Protein AF-A0A1L5PSQ4-F1 (afdb_monomer)

Solvent-accessible surface area (backbone atoms only — not comparable to full-atom values): 5199 Å² total; per-residue (Å²): 50,40,40,30,34,71,90,68,54,73,47,84,41,85,74,57,72,76,42,80,46,80,39,81,88,82,70,43,79,47,75,43,68,77,85,89,76,69,87,87,56,66,68,68,47,78,43,87,67,85,73,89,54,90,89,56,75,82,76,82,76,78,79,84,78,75,79,77,80,79,78,80,80,131

Mean predicted aligned error: 8.93 Å

Nearest PDB structures (foldseek):
  7zd6-assembly1_5  TM=2.571E-01  e=4.778E+00  Ovis aries
  7odt-assembly1_a  TM=2.496E-01  e=4.197E+00  Homo sapiens

Secondary structure (DSSP, 8-state):
-EEEETTS-EEE----EEEEEEETTTTEEEEEE-----TTS-EEEEE----SSTTS-S-PPPP-----------

pLDDT: mean 84.84, std 13.45, range [47.12, 97.38]

Radius of gyration: 19.31 Å; Cα contacts (8 Å, |Δi|>4): 73; chains: 1; bounding box: 48×37×56 Å

Structure (mmCIF, N/CA/C/O backbone):
data_AF-A0A1L5PSQ4-F1
#
_entry.id   AF-A0A1L5PSQ4-F1
#
loop_
_atom_site.group_PDB
_atom_site.id
_atom_site.type_symbol
_atom_site.label_atom_id
_atom_site.label_alt_id
_atom_site.label_comp_id
_atom_site.label_asym_id
_atom_site.label_entity_id
_atom_site.label_seq_id
_atom_site.pdbx_PDB_ins_code
_atom_site.Cartn_x
_atom_site.Cartn_y
_atom_site.Cartn_z
_atom_site.occupancy
_atom_site.B_iso_or_equiv
_atom_site.auth_seq_id
_atom_site.auth_comp_id
_atom_site.auth_asym_id
_atom_site.auth_atom_id
_atom_site.pdbx_PDB_model_num
ATOM 1 N N . MET A 1 1 ? 5.458 3.102 2.163 1.00 88.06 1 MET A N 1
ATOM 2 C CA . MET A 1 1 ? 6.708 2.316 2.281 1.00 88.06 1 MET A CA 1
ATOM 3 C C . MET A 1 1 ? 7.549 2.566 1.044 1.00 88.06 1 MET A C 1
ATOM 5 O O . MET A 1 1 ? 6.983 2.758 -0.024 1.00 88.06 1 MET A O 1
ATOM 9 N N . LEU A 1 2 ? 8.874 2.593 1.164 1.00 92.19 2 LEU A N 1
ATOM 10 C CA . LEU A 1 2 ? 9.772 2.735 0.018 1.00 92.19 2 LEU A CA 1
ATOM 11 C C . LEU A 1 2 ? 10.647 1.490 -0.103 1.00 92.19 2 LEU A C 1
ATOM 13 O O . LEU A 1 2 ? 11.452 1.210 0.785 1.00 92.19 2 LEU A O 1
ATOM 17 N N . LEU A 1 3 ? 10.484 0.760 -1.203 1.00 92.81 3 LEU A N 1
ATOM 18 C CA . LEU A 1 3 ? 11.319 -0.381 -1.544 1.00 92.81 3 LEU A CA 1
ATOM 19 C C . LEU A 1 3 ? 12.507 0.090 -2.382 1.00 92.81 3 LEU A C 1
ATOM 21 O O . LEU A 1 3 ? 12.323 0.773 -3.390 1.00 92.81 3 LEU A O 1
ATOM 25 N N . ARG A 1 4 ? 13.721 -0.285 -1.979 1.00 92.62 4 ARG A N 1
ATOM 26 C CA . ARG A 1 4 ? 14.958 0.019 -2.703 1.00 92.62 4 ARG A CA 1
ATOM 27 C C . ARG A 1 4 ? 15.609 -1.272 -3.157 1.00 92.62 4 ARG A C 1
ATOM 29 O O . ARG A 1 4 ? 16.026 -2.088 -2.334 1.00 92.62 4 ARG A O 1
ATOM 36 N N . MET A 1 5 ? 15.706 -1.428 -4.467 1.00 94.00 5 MET A N 1
ATOM 37 C CA . MET A 1 5 ? 16.357 -2.567 -5.101 1.00 94.00 5 MET A CA 1
ATOM 38 C C . MET A 1 5 ? 17.874 -2.358 -5.154 1.00 94.00 5 MET A C 1
ATOM 40 O O . MET A 1 5 ? 18.368 -1.226 -5.074 1.00 94.00 5 MET A O 1
ATOM 44 N N . THR A 1 6 ? 18.631 -3.444 -5.286 1.00 94.31 6 THR A N 1
ATOM 45 C CA . THR A 1 6 ? 20.100 -3.395 -5.420 1.00 94.31 6 THR A CA 1
ATOM 46 C C . THR A 1 6 ? 20.548 -2.635 -6.671 1.00 94.31 6 THR A C 1
ATOM 48 O O . THR A 1 6 ? 21.535 -1.907 -6.621 1.00 94.31 6 THR A O 1
ATOM 51 N N . ASN A 1 7 ? 19.773 -2.713 -7.756 1.00 92.06 7 ASN A N 1
ATOM 52 C CA . ASN A 1 7 ? 20.003 -1.998 -9.016 1.00 92.06 7 ASN A CA 1
ATOM 53 C C . ASN A 1 7 ? 19.705 -0.481 -8.956 1.00 92.06 7 ASN A C 1
ATOM 55 O O . ASN A 1 7 ? 19.843 0.215 -9.959 1.00 92.06 7 ASN A O 1
ATOM 59 N N . GLY A 1 8 ? 19.275 0.040 -7.802 1.00 90.94 8 GLY A N 1
ATOM 60 C CA . GLY A 1 8 ? 18.969 1.457 -7.603 1.00 90.94 8 GLY A CA 1
ATOM 61 C C . GLY A 1 8 ? 17.521 1.859 -7.896 1.00 90.94 8 GLY A C 1
ATOM 62 O O . GLY A 1 8 ? 17.155 3.001 -7.612 1.00 90.94 8 GLY A O 1
ATOM 63 N N . VAL A 1 9 ? 16.675 0.948 -8.391 1.00 91.88 9 VAL A N 1
ATOM 64 C CA . VAL A 1 9 ? 15.239 1.205 -8.566 1.00 91.88 9 VAL A CA 1
ATOM 65 C C . VAL A 1 9 ? 14.583 1.450 -7.204 1.00 91.88 9 VAL A C 1
ATOM 67 O O . VAL A 1 9 ? 14.823 0.733 -6.227 1.00 91.88 9 VAL A O 1
ATOM 70 N N . MET A 1 10 ? 13.740 2.483 -7.146 1.00 91.62 10 MET A N 1
ATOM 71 C CA . MET A 1 10 ? 12.958 2.847 -5.967 1.00 91.62 10 MET A CA 1
ATOM 72 C C . MET A 1 10 ? 11.469 2.737 -6.280 1.00 91.62 10 MET A C 1
ATOM 74 O O . MET A 1 10 ? 10.968 3.458 -7.143 1.00 91.62 10 MET A O 1
ATOM 78 N N . LEU A 1 11 ? 10.764 1.869 -5.557 1.00 89.19 11 LEU A N 1
ATOM 79 C CA . LEU A 1 11 ? 9.336 1.626 -5.746 1.00 89.19 11 LEU A CA 1
ATOM 80 C C . LEU A 1 11 ? 8.557 2.112 -4.516 1.00 89.19 11 LEU A C 1
ATOM 82 O O . LEU A 1 11 ? 8.770 1.589 -3.415 1.00 89.19 11 LEU A O 1
ATOM 86 N N . PRO A 1 12 ? 7.667 3.112 -4.660 1.00 88.62 12 PRO A N 1
ATOM 87 C CA . PRO A 1 12 ? 6.744 3.462 -3.594 1.00 88.62 12 PRO A CA 1
ATOM 88 C C . PRO A 1 12 ? 5.694 2.354 -3.466 1.00 88.62 12 PRO A C 1
ATOM 90 O O . PRO A 1 12 ? 4.974 2.049 -4.413 1.00 88.62 12 PRO A O 1
ATOM 93 N N . LEU A 1 13 ? 5.616 1.753 -2.283 1.00 87.94 13 LEU A N 1
ATOM 94 C CA . LEU A 1 13 ? 4.602 0.766 -1.933 1.00 87.94 13 LEU A CA 1
ATOM 95 C C . LEU A 1 13 ? 3.580 1.391 -0.976 1.00 87.94 13 LEU A C 1
ATOM 97 O O . LEU A 1 13 ? 3.985 2.101 -0.038 1.00 87.94 13 LEU A O 1
ATOM 101 N N . PRO A 1 14 ? 2.275 1.111 -1.152 1.00 86.06 14 PRO A N 1
ATOM 102 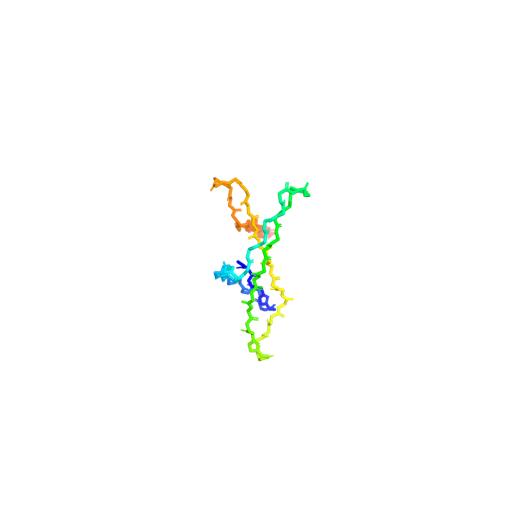C CA . PRO A 1 14 ? 1.257 1.506 -0.189 1.00 86.06 14 PRO A CA 1
ATOM 103 C C . PRO A 1 14 ? 1.618 1.017 1.217 1.00 86.06 14 PRO A C 1
ATOM 105 O O . PRO A 1 14 ? 2.027 -0.127 1.410 1.00 86.06 14 PRO A O 1
ATOM 108 N N . MET A 1 15 ? 1.481 1.890 2.213 1.00 86.94 15 MET A N 1
ATOM 109 C CA . MET A 1 15 ? 1.573 1.496 3.618 1.00 86.94 15 MET A CA 1
ATOM 110 C C . MET A 1 15 ? 0.206 1.014 4.079 1.00 86.94 15 MET A C 1
ATOM 112 O O . MET A 1 15 ? -0.579 1.775 4.630 1.00 86.94 15 MET A O 1
ATOM 116 N N . LEU A 1 16 ? -0.085 -0.257 3.812 1.00 89.31 16 LEU A N 1
ATOM 117 C CA . LEU A 1 16 ? -1.309 -0.885 4.292 1.00 89.31 16 LEU A CA 1
ATOM 118 C C . LEU A 1 16 ? -1.142 -1.191 5.782 1.00 89.31 16 LEU A C 1
ATOM 120 O O . LEU A 1 16 ? -0.407 -2.104 6.169 1.00 89.31 16 LEU A O 1
ATOM 124 N N . THR A 1 17 ? -1.755 -0.358 6.621 1.00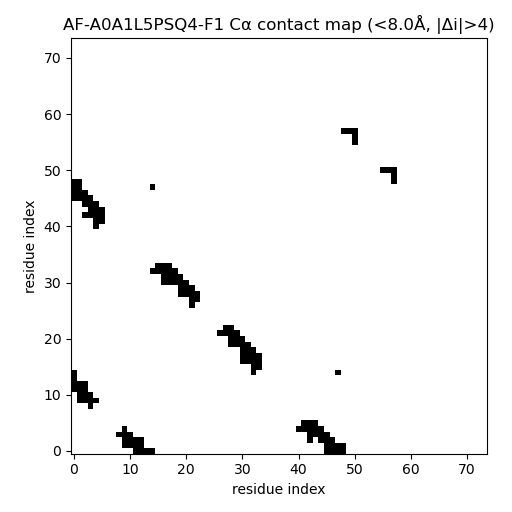 91.88 17 THR A N 1
ATOM 125 C CA . THR A 1 17 ? -1.786 -0.574 8.066 1.00 91.88 17 THR A CA 1
ATOM 126 C C . THR A 1 17 ? -2.754 -1.702 8.365 1.00 91.88 17 THR A C 1
ATOM 128 O O . THR A 1 17 ? -3.946 -1.610 8.094 1.00 91.88 17 THR A O 1
ATOM 131 N N . ASP A 1 18 ? -2.222 -2.768 8.938 1.00 92.75 18 ASP A N 1
ATOM 132 C CA . ASP A 1 18 ? -3.001 -3.931 9.335 1.00 92.75 18 ASP A CA 1
ATOM 133 C C . ASP A 1 18 ? -3.514 -3.787 10.775 1.00 92.75 18 ASP A C 1
ATOM 135 O O . ASP A 1 18 ? -4.637 -4.178 11.086 1.00 92.75 18 ASP A O 1
ATOM 139 N N . ARG A 1 19 ? -2.710 -3.182 11.658 1.00 94.38 19 ARG A N 1
ATOM 140 C CA . ARG A 1 19 ? -3.082 -2.970 13.057 1.00 94.38 19 ARG A CA 1
ATOM 141 C C . ARG A 1 19 ? -2.666 -1.586 13.528 1.00 94.38 19 ARG A C 1
ATOM 143 O O . ARG A 1 19 ? -1.515 -1.190 13.353 1.00 94.38 19 ARG A O 1
ATOM 150 N N . LEU A 1 20 ? -3.596 -0.892 14.173 1.00 94.75 20 L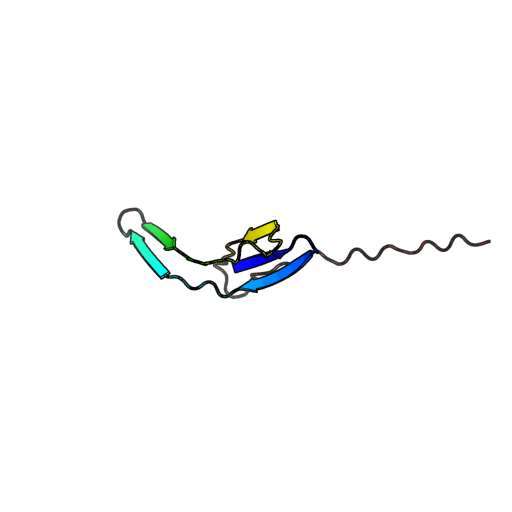EU A N 1
ATOM 151 C CA . LEU A 1 20 ? -3.361 0.351 14.899 1.00 94.75 20 LEU A CA 1
ATOM 152 C C . LEU A 1 20 ? -3.702 0.113 16.372 1.00 94.75 20 LEU A C 1
ATOM 154 O O . LEU A 1 20 ? -4.808 -0.318 16.691 1.00 94.75 20 LEU A O 1
ATOM 158 N N . ARG A 1 21 ? -2.749 0.378 17.264 1.00 96.06 21 ARG A N 1
ATOM 159 C CA . ARG A 1 21 ? -2.964 0.384 18.712 1.00 96.06 21 ARG A CA 1
ATOM 160 C C . ARG A 1 21 ? -2.791 1.805 19.220 1.00 96.06 21 ARG A C 1
ATOM 162 O O . ARG A 1 21 ? -1.760 2.424 18.961 1.00 96.06 21 ARG A O 1
ATOM 169 N N . ILE A 1 22 ? -3.791 2.275 19.952 1.00 97.38 22 ILE A N 1
ATOM 170 C CA . ILE A 1 22 ? -3.773 3.560 20.639 1.00 97.38 22 ILE A CA 1
ATOM 171 C C . ILE A 1 22 ? -3.681 3.259 22.125 1.00 97.38 22 ILE A C 1
ATOM 173 O O . ILE A 1 22 ? -4.505 2.522 22.662 1.00 97.38 22 ILE A O 1
ATOM 177 N N . ASP A 1 23 ? -2.649 3.790 22.754 1.00 96.25 23 ASP A N 1
ATOM 178 C CA . ASP A 1 23 ? -2.457 3.738 24.191 1.00 96.25 23 ASP A CA 1
ATOM 179 C C . ASP A 1 23 ? -2.658 5.148 24.732 1.00 96.25 23 ASP A C 1
ATOM 181 O O . ASP A 1 23 ? -1.831 6.032 24.499 1.00 96.25 23 ASP A O 1
ATOM 185 N N . THR A 1 24 ? -3.798 5.381 25.374 1.00 96.31 24 THR A N 1
ATOM 186 C CA . THR A 1 24 ? -4.169 6.711 25.868 1.00 96.31 24 THR A CA 1
ATOM 187 C C . THR A 1 24 ? -3.510 7.048 27.197 1.00 96.31 24 THR A C 1
ATOM 189 O O . THR A 1 24 ? -3.367 8.227 27.501 1.00 96.31 24 THR A O 1
ATOM 192 N N . ASP A 1 25 ? -3.061 6.042 27.950 1.00 97.12 25 ASP A N 1
ATOM 193 C CA . ASP A 1 25 ? -2.388 6.243 29.234 1.00 97.12 25 ASP A CA 1
ATOM 194 C C . ASP A 1 25 ? -0.914 6.591 29.005 1.00 97.12 25 ASP A C 1
ATOM 196 O O . ASP A 1 25 ? -0.407 7.574 29.543 1.00 97.12 25 ASP A O 1
ATOM 200 N N . ALA A 1 26 ? -0.229 5.837 28.138 1.00 96.06 26 ALA A N 1
ATOM 201 C CA . ALA A 1 26 ? 1.153 6.122 27.748 1.00 96.06 26 ALA A CA 1
ATOM 202 C C . ALA A 1 26 ? 1.272 7.201 26.653 1.00 96.06 26 ALA A C 1
ATOM 204 O O . ALA A 1 26 ? 2.385 7.595 26.306 1.00 96.06 26 ALA A O 1
ATOM 205 N N . MET A 1 27 ? 0.150 7.659 26.083 1.00 95.62 27 MET A N 1
ATOM 206 C CA . MET A 1 27 ? 0.088 8.580 24.940 1.00 95.62 27 MET A CA 1
ATOM 207 C C . MET A 1 27 ? 0.937 8.094 23.750 1.00 95.62 27 MET A C 1
ATOM 209 O O . MET A 1 27 ? 1.741 8.832 23.179 1.00 95.62 27 MET A O 1
ATOM 213 N N . THR A 1 28 ? 0.781 6.820 23.375 1.00 95.00 28 THR A N 1
ATOM 214 C CA . THR A 1 28 ? 1.539 6.220 22.265 1.00 95.00 28 THR A CA 1
ATOM 215 C C . THR A 1 28 ? 0.640 5.639 21.185 1.00 95.00 28 THR A C 1
ATOM 217 O O . THR A 1 28 ? -0.435 5.096 21.442 1.00 95.00 28 THR A O 1
ATOM 220 N N . LEU A 1 29 ? 1.119 5.725 19.944 1.00 93.50 29 LEU A N 1
ATOM 221 C CA . LEU A 1 29 ? 0.522 5.075 18.784 1.00 93.50 29 LEU A CA 1
ATOM 222 C C . LEU A 1 29 ? 1.479 4.000 18.276 1.00 93.50 29 LEU A C 1
ATOM 224 O O . LEU A 1 29 ? 2.650 4.267 18.017 1.00 93.50 29 LEU A O 1
ATOM 228 N N . SER A 1 30 ? 0.986 2.773 18.122 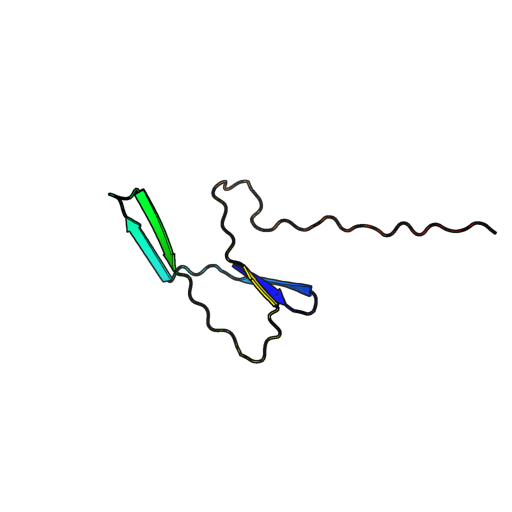1.00 94.31 30 SER A N 1
ATOM 229 C CA . SER A 1 30 ? 1.736 1.680 17.500 1.00 94.31 30 SER A CA 1
ATOM 230 C C . SER A 1 30 ? 1.028 1.237 16.225 1.00 94.31 30 SER A C 1
ATOM 232 O O . SER A 1 30 ? -0.147 0.875 16.261 1.00 94.31 30 SER A O 1
ATOM 234 N N . MET A 1 31 ? 1.745 1.240 15.102 1.00 93.25 31 MET A N 1
ATOM 235 C CA . MET A 1 31 ? 1.216 0.817 13.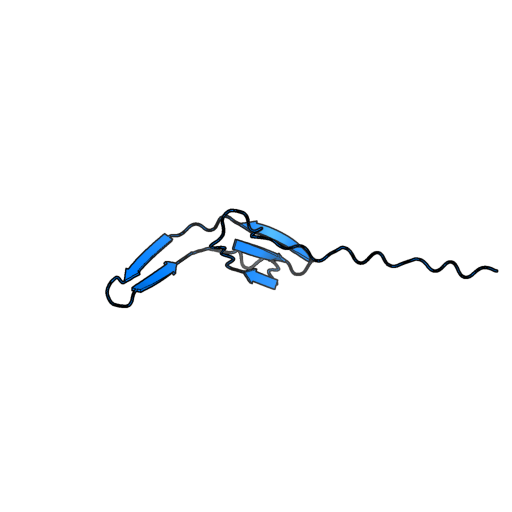806 1.00 93.25 31 MET A CA 1
ATOM 236 C C . MET A 1 31 ? 1.998 -0.374 13.271 1.00 93.25 31 MET A C 1
ATOM 238 O O . MET A 1 31 ? 3.220 -0.320 13.128 1.00 93.25 31 MET A O 1
ATOM 242 N N . THR A 1 32 ? 1.284 -1.434 12.917 1.00 93.44 32 THR A N 1
ATOM 243 C CA . THR A 1 32 ? 1.855 -2.621 12.285 1.00 93.44 32 THR A CA 1
ATOM 244 C C . THR A 1 32 ? 1.488 -2.639 10.810 1.00 93.44 32 THR A C 1
ATOM 246 O O . THR A 1 32 ? 0.316 -2.569 10.438 1.00 93.44 32 THR A O 1
ATOM 249 N N . HIS A 1 33 ? 2.512 -2.764 9.971 1.00 91.81 33 HIS A N 1
ATOM 250 C CA . HIS A 1 33 ? 2.392 -2.909 8.525 1.00 91.81 33 HIS A CA 1
ATOM 251 C C . HIS A 1 33 ? 2.976 -4.266 8.151 1.00 91.81 33 HIS A C 1
ATOM 253 O O . HIS A 1 33 ? 4.102 -4.575 8.546 1.00 91.81 33 HIS A O 1
ATOM 259 N N . ARG A 1 34 ? 2.216 -5.082 7.418 1.00 91.56 34 ARG A N 1
ATOM 260 C CA . ARG A 1 34 ? 2.651 -6.419 6.999 1.00 91.56 34 ARG A CA 1
ATOM 261 C C . ARG A 1 34 ? 2.796 -6.468 5.487 1.00 91.56 34 ARG A C 1
ATOM 263 O O . ARG A 1 34 ? 1.949 -5.956 4.763 1.00 91.56 34 ARG A O 1
ATOM 270 N N . ILE A 1 35 ? 3.867 -7.098 5.021 1.00 89.00 35 ILE A N 1
ATOM 271 C CA . ILE A 1 35 ? 4.122 -7.320 3.601 1.00 89.00 35 ILE A CA 1
ATOM 272 C C . ILE A 1 35 ? 4.781 -8.683 3.409 1.00 89.00 35 ILE A C 1
ATOM 274 O O . ILE A 1 35 ? 5.663 -9.068 4.177 1.00 89.00 35 ILE A O 1
ATOM 278 N N . SER A 1 36 ? 4.350 -9.401 2.377 1.00 90.00 36 SER A N 1
ATOM 279 C CA . SER A 1 36 ? 4.982 -10.634 1.915 1.00 90.00 36 SER A CA 1
ATOM 280 C C . SER A 1 36 ? 5.771 -10.322 0.653 1.00 90.00 36 SER A C 1
ATOM 282 O O . SER A 1 36 ? 5.228 -9.766 -0.300 1.00 90.00 36 SER A O 1
ATOM 284 N N . LEU A 1 37 ? 7.057 -10.654 0.657 1.00 88.81 37 LEU A N 1
ATOM 285 C CA . LEU A 1 37 ? 7.968 -10.367 -0.444 1.00 88.81 37 LEU A CA 1
ATOM 286 C C . LEU A 1 37 ? 8.475 -11.687 -1.034 1.00 88.81 37 LEU A C 1
ATOM 288 O O . LEU A 1 37 ? 8.913 -12.548 -0.268 1.00 88.81 37 LEU A O 1
ATOM 292 N N . PRO A 1 38 ? 8.435 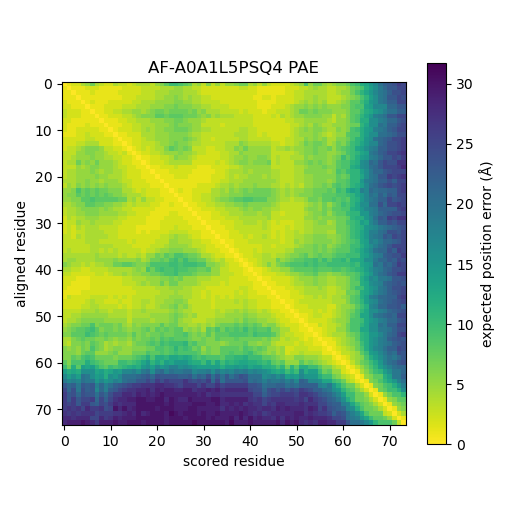-11.862 -2.367 1.00 90.00 38 PRO A N 1
ATOM 293 C CA . PRO A 1 38 ? 9.118 -12.968 -3.023 1.00 90.00 38 PRO A CA 1
ATOM 294 C C . PRO A 1 38 ? 10.610 -12.979 -2.681 1.00 90.00 38 PRO A C 1
ATOM 296 O O . PRO A 1 38 ? 11.275 -11.946 -2.768 1.00 90.00 38 PRO A O 1
ATOM 299 N N . SER A 1 39 ? 11.150 -14.153 -2.354 1.00 87.12 39 SER A N 1
ATOM 300 C CA . SER A 1 39 ? 12.583 -14.331 -2.071 1.00 87.12 39 SER A CA 1
ATOM 301 C C . SER A 1 39 ? 13.478 -14.085 -3.289 1.00 87.12 39 SER A C 1
ATOM 303 O O . SER A 1 39 ? 14.673 -13.869 -3.131 1.00 87.12 39 SER A O 1
ATOM 305 N N . SER A 1 40 ? 12.907 -14.100 -4.495 1.00 92.00 40 SER A N 1
ATOM 306 C CA . SER A 1 40 ? 13.60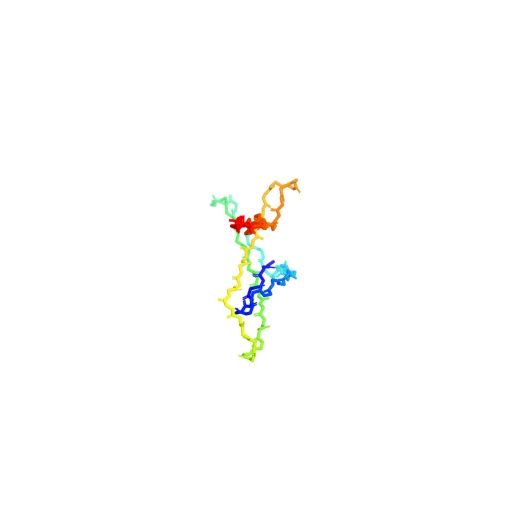5 -13.850 -5.758 1.00 92.00 40 SER A CA 1
ATOM 307 C C . SER A 1 40 ? 13.834 -12.367 -6.067 1.00 92.00 40 SER A C 1
ATOM 309 O O . SER A 1 40 ? 14.414 -12.053 -7.102 1.00 92.00 40 SER A O 1
ATOM 311 N N . LEU A 1 41 ? 13.319 -11.441 -5.250 1.00 89.19 41 LEU A N 1
ATOM 312 C CA . LEU A 1 41 ? 13.540 -10.012 -5.458 1.00 89.19 41 LEU A CA 1
ATOM 313 C C . LEU A 1 41 ? 14.853 -9.577 -4.807 1.00 89.19 41 LEU A C 1
ATOM 315 O O . LEU A 1 41 ? 15.030 -9.727 -3.598 1.00 89.19 41 LEU A O 1
ATOM 319 N N . ASP A 1 42 ? 15.710 -8.917 -5.585 1.00 92.56 42 ASP A N 1
ATOM 320 C CA . ASP A 1 42 ? 16.950 -8.311 -5.093 1.00 92.56 42 ASP A CA 1
ATOM 321 C C . ASP A 1 42 ? 16.678 -6.999 -4.341 1.00 92.56 42 ASP A C 1
ATOM 323 O O . ASP A 1 42 ? 16.937 -5.878 -4.803 1.00 92.56 42 ASP A O 1
ATOM 327 N N . ILE A 1 43 ? 16.101 -7.145 -3.153 1.00 93.06 43 ILE A N 1
ATOM 328 C CA . ILE A 1 43 ? 15.748 -6.048 -2.261 1.00 93.06 43 ILE A CA 1
ATOM 329 C C . ILE A 1 43 ? 16.957 -5.702 -1.407 1.00 93.06 43 ILE A C 1
ATOM 331 O O . ILE A 1 43 ? 17.466 -6.524 -0.652 1.00 93.06 43 ILE A O 1
ATOM 335 N N . ARG A 1 44 ? 17.382 -4.442 -1.475 1.00 93.06 44 ARG A N 1
ATOM 336 C CA . ARG A 1 44 ? 18.445 -3.926 -0.615 1.00 93.06 44 ARG A CA 1
ATOM 337 C C . ARG A 1 44 ? 17.888 -3.424 0.713 1.00 93.06 44 ARG A C 1
ATOM 339 O O . ARG A 1 44 ? 18.456 -3.702 1.762 1.00 93.06 44 ARG A O 1
ATOM 346 N N . VAL A 1 45 ? 16.829 -2.615 0.659 1.00 92.94 45 VAL A N 1
ATOM 347 C CA . VAL A 1 45 ? 16.238 -1.965 1.838 1.00 92.94 45 VAL A CA 1
ATOM 348 C C . VAL A 1 45 ? 14.734 -1.804 1.639 1.00 92.94 45 VAL A C 1
ATOM 350 O O . VAL A 1 45 ? 14.279 -1.464 0.545 1.00 92.94 45 VAL A O 1
ATOM 353 N N . LEU A 1 46 ? 13.975 -1.981 2.718 1.00 92.38 46 LEU A N 1
ATOM 354 C CA . LEU A 1 46 ? 12.579 -1.579 2.811 1.00 92.38 46 LEU A CA 1
ATOM 355 C C . LEU A 1 46 ? 12.425 -0.561 3.946 1.00 92.38 46 LEU A C 1
ATOM 357 O O . LEU A 1 46 ? 12.687 -0.870 5.104 1.00 92.38 46 LEU A O 1
ATOM 361 N N . GLU A 1 47 ? 12.004 0.655 3.610 1.00 91.69 47 GLU A N 1
ATO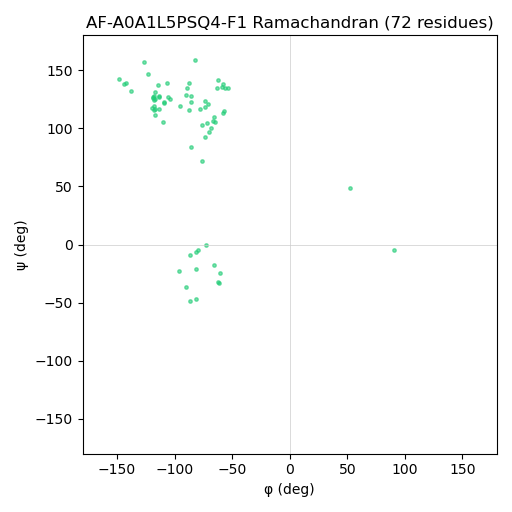M 362 C CA . GLU A 1 47 ? 11.882 1.760 4.563 1.00 91.69 47 GLU A CA 1
ATOM 363 C C . GLU A 1 47 ? 10.402 2.080 4.822 1.00 91.69 47 GLU A C 1
ATOM 365 O O . GLU A 1 47 ? 9.645 2.428 3.905 1.00 91.69 47 GLU A O 1
ATOM 370 N N . ALA A 1 48 ? 9.978 1.997 6.085 1.00 89.94 48 ALA A N 1
ATOM 371 C CA . ALA A 1 48 ? 8.731 2.610 6.528 1.00 89.94 48 ALA A CA 1
ATOM 372 C C . ALA A 1 48 ? 8.982 4.112 6.698 1.00 89.94 48 ALA A C 1
ATOM 374 O O . ALA A 1 48 ? 9.820 4.522 7.497 1.00 89.94 48 ALA A O 1
ATOM 375 N N . ARG A 1 49 ? 8.290 4.928 5.903 1.00 87.94 49 ARG A N 1
ATOM 376 C CA . ARG A 1 49 ? 8.428 6.384 5.922 1.00 87.94 49 ARG A CA 1
ATOM 377 C C . ARG A 1 49 ? 7.089 6.983 6.297 1.00 87.94 49 ARG A C 1
ATOM 379 O O . ARG A 1 49 ? 6.091 6.667 5.653 1.00 87.94 49 ARG A O 1
ATOM 386 N N . PHE A 1 50 ? 7.095 7.821 7.321 1.00 85.56 50 PHE A N 1
ATOM 387 C CA . PHE A 1 50 ? 5.946 8.599 7.749 1.00 85.56 50 PHE A CA 1
ATOM 388 C C . PHE A 1 50 ? 6.350 10.067 7.819 1.00 85.56 50 PHE A C 1
ATOM 390 O O . PHE A 1 50 ? 7.530 10.392 7.939 1.00 85.56 50 PHE A O 1
ATOM 397 N N . GLU A 1 51 ? 5.354 10.927 7.722 1.00 89.50 51 GLU A N 1
ATOM 398 C CA . GLU A 1 51 ? 5.491 12.363 7.871 1.00 89.50 51 GLU A CA 1
ATOM 399 C C . GLU A 1 51 ? 4.246 12.848 8.612 1.00 89.50 51 GLU A C 1
ATOM 401 O O . GLU A 1 51 ? 3.150 12.330 8.385 1.00 89.50 51 GLU A O 1
ATOM 406 N N . THR A 1 52 ? 4.424 13.778 9.544 1.00 87.81 52 THR A N 1
ATOM 407 C CA . THR A 1 52 ? 3.326 14.347 10.333 1.00 87.81 52 THR A CA 1
ATOM 408 C C . THR A 1 52 ? 2.832 15.660 9.740 1.00 87.81 52 THR A C 1
ATOM 410 O O . THR A 1 52 ? 1.677 16.019 9.962 1.00 87.81 52 THR A O 1
ATOM 413 N N . ASN A 1 53 ? 3.663 16.356 8.956 1.00 90.25 53 ASN A N 1
ATOM 414 C CA . ASN A 1 53 ? 3.257 17.539 8.207 1.00 90.25 53 ASN A CA 1
ATOM 415 C C . ASN A 1 53 ? 2.687 17.156 6.821 1.00 90.25 53 ASN A C 1
ATOM 417 O O . ASN A 1 53 ? 3.446 16.677 5.976 1.00 90.25 53 ASN A O 1
ATOM 421 N N . PRO A 1 54 ? 1.397 17.411 6.531 1.00 84.44 54 PRO A N 1
ATOM 422 C CA . PRO A 1 54 ? 0.796 17.062 5.240 1.00 84.44 54 PRO A CA 1
ATOM 423 C C . PRO A 1 54 ? 1.458 17.747 4.032 1.00 84.44 54 PRO A C 1
ATOM 425 O O . PRO A 1 54 ? 1.405 17.200 2.932 1.00 84.44 54 PRO A O 1
ATOM 428 N N . ASP A 1 55 ? 2.113 18.896 4.227 1.00 90.25 55 ASP A N 1
ATOM 429 C CA . ASP A 1 55 ? 2.776 19.652 3.156 1.00 90.25 55 ASP A CA 1
ATOM 430 C C . ASP A 1 55 ? 4.218 19.186 2.888 1.00 90.25 55 ASP A C 1
ATOM 432 O O . ASP A 1 55 ? 4.857 19.610 1.920 1.00 90.25 55 ASP A O 1
ATOM 436 N N . ALA A 1 56 ? 4.770 18.318 3.742 1.00 88.69 56 ALA A N 1
ATOM 437 C CA . ALA A 1 56 ? 6.140 17.848 3.605 1.00 88.69 56 ALA A CA 1
ATOM 438 C C . ALA A 1 56 ? 6.237 16.609 2.687 1.00 88.69 56 ALA A C 1
ATOM 440 O O . ALA A 1 56 ? 5.428 15.681 2.759 1.00 88.69 56 ALA A O 1
ATOM 441 N N . PRO A 1 57 ? 7.261 16.534 1.814 1.00 85.31 57 PRO A N 1
ATOM 442 C CA . PRO A 1 57 ? 7.403 15.412 0.898 1.00 85.31 57 PRO A CA 1
ATOM 443 C C . PRO A 1 57 ? 7.875 14.145 1.627 1.00 85.31 57 PRO A C 1
ATOM 445 O O . PRO A 1 57 ? 8.980 14.101 2.174 1.00 85.31 57 PRO A O 1
ATOM 448 N N . ILE A 1 58 ? 7.096 13.064 1.516 1.00 82.00 58 ILE A N 1
ATOM 449 C CA . ILE A 1 58 ? 7.435 11.728 2.054 1.00 82.00 58 ILE A CA 1
ATOM 450 C C . ILE A 1 58 ? 8.713 11.154 1.408 1.00 82.00 58 ILE A C 1
ATOM 452 O O . ILE A 1 58 ? 9.479 10.408 2.030 1.00 82.00 58 ILE A O 1
ATOM 456 N N . ILE A 1 59 ? 8.971 11.483 0.138 1.00 81.81 59 ILE A N 1
ATOM 457 C CA . ILE A 1 59 ? 10.153 11.021 -0.599 1.00 81.81 59 ILE A CA 1
ATOM 458 C C . ILE A 1 59 ? 11.018 12.218 -0.977 1.00 81.81 59 ILE A C 1
ATOM 460 O O . ILE A 1 59 ? 10.679 12.994 -1.865 1.00 81.81 59 ILE A O 1
ATOM 464 N N . ARG A 1 60 ? 12.193 12.312 -0.351 1.00 79.12 60 ARG A N 1
ATOM 465 C CA . ARG A 1 60 ? 13.240 13.269 -0.720 1.00 79.12 60 ARG A CA 1
ATOM 466 C C . ARG A 1 60 ? 14.228 12.587 -1.662 1.00 79.12 60 ARG A C 1
ATOM 468 O O . ARG A 1 60 ? 14.835 11.579 -1.298 1.00 79.12 60 ARG A O 1
ATOM 475 N N . ARG A 1 61 ? 14.363 13.106 -2.882 1.00 72.12 61 ARG A N 1
ATOM 476 C CA . ARG A 1 61 ? 15.394 12.669 -3.833 1.00 72.12 61 ARG A CA 1
ATOM 477 C C . ARG A 1 61 ? 16.641 13.513 -3.606 1.00 72.12 61 ARG A C 1
ATOM 479 O O . ARG A 1 61 ? 16.534 14.727 -3.466 1.00 72.12 61 ARG A O 1
ATOM 486 N N . ALA A 1 62 ? 17.810 12.878 -3.561 1.00 73.31 62 ALA A N 1
ATOM 487 C CA . ALA A 1 62 ? 19.057 13.632 -3.583 1.00 73.31 62 ALA A CA 1
ATOM 488 C C . ALA A 1 62 ? 19.153 14.398 -4.917 1.00 73.31 62 ALA A C 1
ATOM 490 O O . ALA A 1 62 ? 18.744 13.850 -5.948 1.00 73.31 62 ALA A O 1
ATOM 491 N N . PRO A 1 63 ? 19.666 15.640 -4.920 1.00 69.06 63 PRO A N 1
ATOM 492 C CA . PRO A 1 63 ? 19.885 16.372 -6.157 1.00 69.06 63 PRO A CA 1
ATOM 493 C C . PRO A 1 63 ? 20.818 15.574 -7.072 1.00 69.06 63 PRO A C 1
ATOM 495 O O . PRO A 1 63 ? 21.796 14.970 -6.620 1.00 69.06 63 PRO A O 1
ATOM 498 N N . HIS A 1 64 ? 20.499 15.551 -8.366 1.00 62.94 64 HIS A N 1
ATOM 499 C CA . HIS A 1 64 ? 21.366 14.943 -9.365 1.00 62.94 64 HIS A CA 1
ATOM 500 C C . HIS A 1 64 ? 22.659 15.760 -9.428 1.00 62.94 64 HIS A C 1
ATOM 502 O O . HIS A 1 64 ? 22.649 16.908 -9.864 1.00 62.94 64 HIS A O 1
ATOM 508 N N . ARG A 1 65 ? 23.771 15.197 -8.945 1.00 59.94 65 ARG A N 1
ATOM 509 C CA . ARG A 1 65 ? 25.083 15.838 -9.050 1.00 59.94 65 ARG A CA 1
ATOM 510 C C . ARG A 1 65 ? 25.529 15.708 -10.506 1.00 59.94 65 ARG A C 1
ATOM 512 O O . ARG A 1 65 ? 26.085 14.678 -10.882 1.00 59.94 65 ARG A O 1
ATOM 519 N N . SER A 1 66 ? 25.234 16.709 -11.333 1.00 52.56 66 SER A N 1
ATOM 520 C CA . SER A 1 66 ? 25.786 16.797 -12.683 1.00 52.56 66 SER A CA 1
ATOM 521 C C . SER A 1 66 ? 27.307 16.777 -12.566 1.00 52.56 66 SER A C 1
ATOM 523 O O . SER A 1 66 ? 27.900 17.664 -11.955 1.00 52.56 66 SER A O 1
ATOM 525 N N . ARG A 1 67 ? 27.947 15.729 -13.092 1.00 54.69 67 ARG A N 1
ATOM 526 C CA . ARG A 1 67 ? 29.395 15.746 -13.302 1.00 54.69 67 ARG A CA 1
ATOM 527 C C . ARG A 1 67 ? 29.659 16.817 -14.352 1.00 54.69 67 ARG A C 1
ATOM 529 O O . ARG A 1 67 ? 29.337 16.616 -15.518 1.00 54.69 67 ARG A O 1
ATOM 536 N N . GLU A 1 68 ? 30.182 17.959 -13.928 1.00 59.03 68 GLU A N 1
ATOM 537 C CA . GLU A 1 68 ? 30.711 18.965 -14.841 1.00 59.03 68 GLU A CA 1
ATOM 538 C C . GLU A 1 68 ? 31.807 18.303 -15.684 1.00 59.03 68 GLU A C 1
ATOM 540 O O . GLU A 1 68 ? 32.836 17.859 -15.172 1.00 59.03 68 GLU A O 1
ATOM 545 N N . HIS A 1 69 ? 31.548 18.164 -16.984 1.00 54.06 69 HIS A N 1
ATOM 546 C CA . HIS A 1 69 ? 32.571 17.808 -17.953 1.00 54.06 69 HIS A CA 1
ATOM 547 C C . HIS A 1 69 ? 33.500 19.016 -18.093 1.00 54.06 69 HIS A C 1
ATOM 549 O O . HIS A 1 69 ? 33.202 19.957 -18.825 1.00 54.06 69 HIS A O 1
ATOM 555 N N . VAL A 1 70 ? 34.623 18.999 -17.376 1.00 58.94 70 VAL A N 1
ATOM 556 C CA . VAL A 1 70 ? 35.725 19.928 -17.632 1.00 58.94 70 VAL A CA 1
ATOM 557 C C . VAL A 1 70 ? 36.329 19.547 -18.982 1.00 58.94 70 VAL A C 1
ATOM 559 O O . VAL A 1 70 ? 37.081 18.579 -19.093 1.00 58.94 70 VAL A O 1
ATOM 562 N N . CYS A 1 71 ? 35.964 20.282 -20.031 1.00 52.97 71 CYS A N 1
ATOM 563 C CA . CYS A 1 71 ? 36.672 20.238 -21.303 1.00 52.97 71 CYS A CA 1
ATOM 564 C C . CYS A 1 71 ? 38.074 20.817 -21.084 1.00 52.97 71 CYS A C 1
ATOM 566 O O . CYS A 1 71 ? 38.224 22.027 -20.926 1.00 52.97 71 CYS A O 1
ATOM 568 N N . TYR A 1 72 ? 39.100 19.963 -21.062 1.00 47.12 72 TYR A N 1
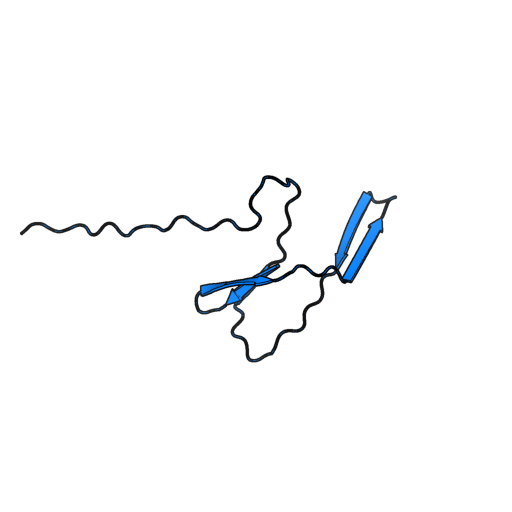ATOM 569 C CA . TYR A 1 72 ? 40.484 20.425 -21.112 1.00 47.12 72 TYR A CA 1
ATOM 570 C C . TYR A 1 72 ? 40.754 20.927 -22.535 1.00 47.12 72 TYR A C 1
ATOM 572 O O . TYR A 1 72 ? 40.817 20.141 -23.484 1.00 47.12 72 TYR A O 1
ATOM 580 N N . GLY A 1 73 ? 40.796 22.253 -22.678 1.00 58.28 73 GLY A N 1
ATOM 581 C CA . GLY A 1 73 ? 41.170 22.936 -23.909 1.00 58.28 73 GLY A CA 1
ATOM 582 C C . GLY A 1 73 ? 42.575 22.526 -24.338 1.00 58.28 73 GLY A C 1
ATOM 583 O O . GLY A 1 73 ? 43.476 22.402 -23.510 1.00 58.28 73 GLY A O 1
ATOM 584 N N . ARG A 1 74 ? 42.688 22.252 -25.634 1.00 48.97 74 ARG A N 1
ATOM 585 C CA . ARG A 1 74 ? 43.900 21.881 -26.357 1.00 48.97 74 ARG A CA 1
ATOM 586 C C . ARG A 1 74 ? 44.793 23.100 -26.578 1.00 48.97 74 ARG A C 1
ATOM 588 O O . ARG A 1 74 ? 44.219 24.190 -26.793 1.00 48.97 74 ARG A O 1
#

Organism: Pseudomonas putida (NCBI:txid303)

Sequence (74 aa):
MLLRMTNGVMLPLPMLTDRLRIDTDAMTLSMTHRISLPSSLDIRVLEARFETNPDAPIIRRAPHRSREHVCYGR

Foldseek 3Di:
DWWAAPVGDIDDDDQPFPDWDQDPVVRDIDTDGDDDDPPPGRTDDDDDFDDPDPPDDSDDDDPDPPPPPPDPDD